Protein AF-A0AAU0UYD4-F1 (afdb_monomer_lite)

Radius of gyration: 20.01 Å; chains: 1; bounding box: 29×30×52 Å

Secondary structure (DSSP, 8-state):
-HHHHHHHHHHHHHHS--TTTTTT---EEEEEEEEE---GGGGGGTTEEEEEEEEETTS-EEEEEEEE---

pLDDT: mean 74.49, std 18.71, range [41.41, 93.62]

Sequence (71 aa):
MRDWIRNLSDSLVEHLVPRTEAAAAVECWIEEVCGSTMVPMCHHTGFRAVFATQVCSDGTRVYLGKRCANC

Foldseek 3Di:
DVVVVVVVVVVVVVPPDDPVVVVPDQDKDKDWDKDADVDVVQVVLVRIKIWIWIATPVGDIHTPDIDHDND

Structure (mmCIF, N/CA/C/O backbone):
data_AF-A0AAU0UYD4-F1
#
_entry.id   AF-A0AAU0UYD4-F1
#
loop_
_atom_site.group_PDB
_atom_site.id
_atom_site.type_symbol
_atom_site.label_atom_id
_atom_site.label_alt_id
_atom_site.label_comp_id
_atom_site.label_asym_id
_atom_site.label_entity_id
_atom_site.label_seq_id
_atom_site.pdbx_PDB_ins_code
_atom_site.Cartn_x
_atom_site.Cartn_y
_atom_site.Cartn_z
_atom_site.occupancy
_atom_site.B_iso_or_equiv
_atom_site.auth_seq_id
_atom_site.auth_comp_id
_atom_site.auth_asym_id
_atom_site.auth_atom_id
_atom_site.pdbx_PDB_model_num
ATOM 1 N N . MET A 1 1 ? 4.468 -24.311 37.451 1.00 41.41 1 MET A N 1
ATOM 2 C CA . MET A 1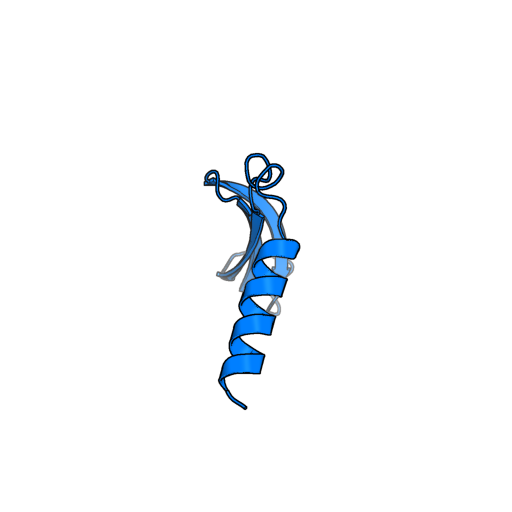 1 ? 5.288 -23.382 36.633 1.00 41.41 1 MET A CA 1
ATOM 3 C C . MET A 1 1 ? 4.565 -22.862 35.382 1.00 41.41 1 MET A C 1
ATOM 5 O O . MET A 1 1 ? 4.854 -21.746 34.984 1.00 41.41 1 MET A O 1
ATOM 9 N N . ARG A 1 2 ? 3.615 -23.604 34.780 1.00 48.75 2 ARG A N 1
ATOM 10 C CA . ARG A 1 2 ? 2.801 -23.124 33.639 1.00 48.75 2 ARG A CA 1
ATOM 11 C C . ARG A 1 2 ? 1.704 -22.116 34.018 1.00 48.75 2 ARG A C 1
ATOM 13 O O . ARG A 1 2 ? 1.423 -21.222 33.231 1.00 48.75 2 ARG A O 1
ATOM 20 N N . ASP A 1 3 ? 1.148 -22.214 35.223 1.00 50.78 3 ASP A N 1
ATOM 21 C CA . ASP A 1 3 ? 0.016 -21.360 35.625 1.00 50.78 3 ASP A CA 1
ATOM 22 C C . ASP A 1 3 ? 0.426 -19.917 35.945 1.00 50.78 3 ASP A C 1
ATOM 24 O O . ASP A 1 3 ? -0.334 -18.985 35.705 1.00 50.78 3 ASP A O 1
ATOM 28 N N . TRP A 1 4 ? 1.668 -19.704 36.391 1.00 42.72 4 TRP A N 1
ATOM 29 C CA . TRP A 1 4 ? 2.192 -18.358 36.647 1.00 42.72 4 TRP A CA 1
ATOM 30 C C . TRP A 1 4 ? 2.379 -17.546 35.357 1.00 42.72 4 TRP A C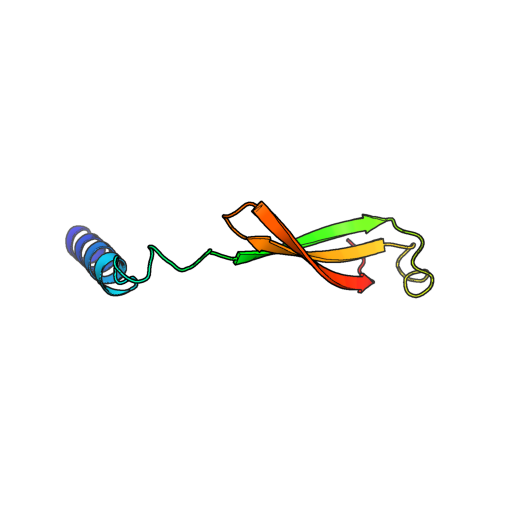 1
ATOM 32 O O . TRP A 1 4 ? 2.099 -16.353 35.335 1.00 42.72 4 TRP A O 1
ATOM 42 N N . ILE A 1 5 ? 2.776 -18.205 34.261 1.00 55.00 5 ILE A N 1
ATOM 43 C CA . ILE A 1 5 ? 2.944 -17.553 32.955 1.00 55.00 5 ILE A CA 1
ATOM 44 C C . ILE A 1 5 ? 1.584 -17.128 32.382 1.00 55.00 5 ILE A C 1
ATOM 46 O O . ILE A 1 5 ? 1.486 -16.045 31.815 1.00 55.00 5 ILE A O 1
ATOM 50 N N . ARG A 1 6 ? 0.528 -17.932 32.578 1.00 48.00 6 ARG A N 1
ATOM 51 C CA . ARG A 1 6 ? -0.834 -17.582 32.134 1.00 48.00 6 ARG A CA 1
ATOM 52 C C . ARG A 1 6 ? -1.415 -16.390 32.901 1.00 48.00 6 ARG A C 1
ATOM 54 O O . ARG A 1 6 ? -1.983 -15.495 32.288 1.00 48.00 6 ARG A O 1
ATOM 61 N N . ASN A 1 7 ? -1.195 -16.321 34.215 1.00 50.44 7 ASN A N 1
ATOM 62 C CA . ASN A 1 7 ? -1.666 -15.181 35.009 1.00 50.44 7 ASN A CA 1
ATOM 63 C C . ASN A 1 7 ? -0.935 -13.869 34.674 1.00 50.44 7 ASN A C 1
ATOM 65 O O . ASN A 1 7 ? -1.522 -12.797 34.793 1.00 50.44 7 ASN A O 1
ATOM 69 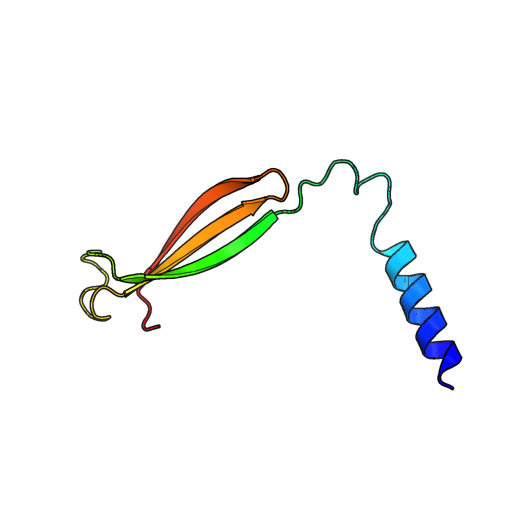N N . LEU A 1 8 ? 0.326 -13.937 34.233 1.00 52.66 8 LEU A N 1
ATOM 70 C CA . LEU A 1 8 ? 1.067 -12.759 33.775 1.00 52.66 8 LEU A CA 1
ATOM 71 C C . LEU A 1 8 ? 0.546 -12.226 32.438 1.00 52.66 8 LEU A C 1
ATOM 73 O O . LEU A 1 8 ? 0.448 -11.013 32.282 1.00 52.66 8 LEU A O 1
ATOM 77 N N . SER A 1 9 ? 0.192 -13.103 31.493 1.00 55.47 9 SER A N 1
ATOM 78 C CA . SER A 1 9 ? -0.366 -12.674 30.206 1.00 55.47 9 SER A CA 1
ATOM 79 C C . SER A 1 9 ? -1.734 -12.015 30.362 1.00 55.47 9 SER A C 1
ATOM 81 O O . SER A 1 9 ? -1.953 -10.956 29.781 1.00 55.47 9 SER A O 1
ATOM 83 N N . ASP A 1 10 ? -2.616 -12.574 31.193 1.00 52.03 10 ASP A N 1
ATOM 84 C CA . ASP A 1 10 ? -3.968 -12.030 31.365 1.00 52.03 10 ASP A CA 1
ATOM 85 C C . ASP A 1 10 ? -3.937 -10.668 32.078 1.00 52.03 10 ASP A C 1
ATOM 87 O O . ASP A 1 10 ? -4.598 -9.724 31.647 1.00 52.03 10 ASP A O 1
ATOM 91 N N . SER A 1 11 ? -3.074 -10.513 33.090 1.00 52.62 11 SER A N 1
ATOM 92 C CA . SER A 1 11 ? -2.882 -9.238 33.795 1.00 52.62 11 SER A CA 1
ATOM 93 C C . SER A 1 11 ? -2.248 -8.143 32.925 1.00 52.62 11 SER A C 1
ATOM 95 O O . SER A 1 11 ? -2.532 -6.966 33.144 1.00 52.62 11 SER A O 1
ATOM 97 N N . LEU A 1 12 ? -1.387 -8.493 31.962 1.00 52.78 12 LEU A N 1
ATOM 98 C CA . LEU A 1 12 ? -0.769 -7.525 31.044 1.00 52.78 12 LEU A CA 1
ATOM 99 C C . LEU A 1 12 ? -1.742 -7.070 29.954 1.00 52.78 12 LEU A C 1
ATOM 101 O O . LEU A 1 12 ? -1.766 -5.887 29.617 1.00 52.78 12 LEU A O 1
ATOM 105 N N . VAL A 1 13 ? -2.569 -7.982 29.438 1.00 52.38 13 VAL A N 1
ATOM 106 C CA . VAL A 1 13 ? -3.602 -7.664 28.440 1.00 52.38 13 VAL A CA 1
ATOM 107 C C . VAL A 1 13 ? -4.660 -6.728 29.027 1.00 52.38 13 VAL A C 1
ATOM 109 O O . VAL A 1 13 ? -5.113 -5.812 28.345 1.00 52.38 13 VAL A O 1
ATOM 112 N N . GLU A 1 14 ? -5.004 -6.892 30.306 1.00 49.28 14 GLU A N 1
ATOM 113 C CA . GLU A 1 14 ? -6.009 -6.059 30.976 1.00 49.28 14 GLU A CA 1
ATOM 114 C C . GLU A 1 14 ? -5.503 -4.646 31.339 1.00 49.28 14 GLU A C 1
ATOM 116 O O . GLU A 1 14 ? -6.306 -3.730 31.498 1.00 49.28 14 GLU A O 1
ATOM 121 N N . HIS A 1 15 ? -4.181 -4.441 31.435 1.00 50.59 15 HIS A N 1
ATOM 122 C CA . HIS A 1 15 ? -3.568 -3.137 31.747 1.00 50.59 15 HIS A CA 1
ATOM 123 C C . HIS A 1 15 ? -3.047 -2.358 30.533 1.00 50.59 15 HIS A C 1
ATOM 125 O O . HIS A 1 15 ? -2.766 -1.167 30.660 1.00 50.59 15 HIS A O 1
ATOM 131 N N . LEU A 1 16 ? -2.908 -2.989 29.364 1.00 53.03 16 LEU A N 1
ATOM 132 C CA . LEU A 1 16 ? -2.396 -2.320 28.163 1.00 53.03 16 LEU A CA 1
ATOM 133 C C . LEU A 1 16 ? -3.456 -1.518 27.400 1.00 53.03 16 LEU A C 1
ATOM 135 O O . LEU A 1 16 ? -3.085 -0.692 26.570 1.00 53.03 16 LEU A O 1
ATOM 139 N N . VAL A 1 17 ? -4.751 -1.720 27.670 1.00 49.06 17 VAL A N 1
ATOM 140 C CA . VAL A 1 17 ? -5.814 -0.995 26.959 1.00 49.06 17 VAL A CA 1
ATOM 141 C C . VAL A 1 17 ? -6.947 -0.601 27.913 1.00 49.06 17 VAL A C 1
ATOM 143 O O . VAL A 1 17 ? -7.802 -1.427 28.244 1.00 49.06 17 VAL A O 1
ATOM 146 N N . PRO A 1 18 ? -7.025 0.672 28.337 1.00 47.66 18 PRO A N 1
ATOM 147 C CA . PRO A 1 18 ? -8.222 1.207 28.964 1.00 47.66 18 PRO A CA 1
ATOM 148 C C . PRO A 1 18 ? -9.414 1.047 28.007 1.00 47.66 18 PRO A C 1
ATOM 150 O O . PRO A 1 18 ? -9.466 1.650 26.935 1.00 47.66 18 PRO A O 1
ATOM 153 N N . ARG A 1 19 ? -10.411 0.240 28.397 1.00 50.22 19 ARG A N 1
ATOM 154 C CA . ARG A 1 19 ? -11.648 0.001 27.619 1.00 50.22 19 ARG A CA 1
ATOM 155 C C . ARG A 1 19 ? -12.403 1.282 27.234 1.00 50.22 19 ARG A C 1
ATOM 157 O O . ARG A 1 19 ? -13.201 1.257 26.304 1.00 50.22 19 ARG A O 1
ATOM 164 N N . THR A 1 20 ? -12.163 2.388 27.931 1.00 47.09 20 THR A N 1
ATOM 165 C CA . THR A 1 20 ? -12.769 3.696 27.654 1.00 47.09 20 THR A CA 1
ATOM 166 C C . THR A 1 20 ? -12.072 4.470 26.529 1.00 47.09 20 THR A C 1
ATOM 168 O O . THR A 1 20 ? -12.695 5.352 25.952 1.00 47.09 20 THR A O 1
ATOM 171 N N . GLU A 1 21 ? -10.829 4.125 26.171 1.00 46.69 21 GLU A N 1
ATOM 172 C CA . GLU A 1 21 ? -10.117 4.671 24.998 1.00 46.69 21 GLU A CA 1
ATOM 173 C C . GLU A 1 21 ? -10.275 3.769 23.759 1.00 46.69 21 GLU A C 1
ATOM 175 O O . GLU A 1 21 ? -10.311 4.257 22.629 1.00 46.69 21 GLU A O 1
ATOM 180 N N . ALA A 1 22 ? -10.503 2.467 23.962 1.00 47.28 22 ALA A N 1
ATOM 181 C CA . ALA A 1 22 ? -10.805 1.508 22.892 1.00 47.28 22 ALA A CA 1
ATOM 182 C C . ALA A 1 22 ? -12.148 1.761 22.170 1.00 47.28 22 ALA A C 1
ATOM 184 O O . ALA A 1 22 ? -12.401 1.182 21.119 1.00 47.28 22 ALA A O 1
ATOM 185 N N . ALA A 1 23 ? -13.016 2.622 22.711 1.00 47.16 23 ALA A N 1
ATOM 186 C CA . ALA A 1 23 ? -14.282 2.993 22.077 1.00 47.16 23 ALA A CA 1
ATOM 187 C C . ALA A 1 23 ? -14.158 4.167 21.078 1.00 47.16 23 ALA A C 1
ATOM 189 O O . ALA A 1 23 ? -15.134 4.472 20.396 1.00 47.16 23 ALA A O 1
ATOM 190 N N . ALA A 1 24 ? -12.993 4.824 20.982 1.00 50.81 24 ALA A N 1
ATOM 191 C CA . ALA A 1 24 ? -12.786 5.987 20.106 1.00 50.81 24 ALA A CA 1
ATOM 192 C C . ALA A 1 24 ? -11.535 5.906 19.212 1.00 50.81 24 ALA A C 1
ATOM 194 O O . ALA A 1 24 ? -11.373 6.737 18.318 1.00 50.81 24 ALA A O 1
ATOM 195 N N . ALA A 1 25 ? -10.656 4.923 19.414 1.00 56.41 25 ALA A N 1
ATOM 196 C CA . ALA A 1 25 ? -9.527 4.698 18.523 1.00 56.41 25 ALA A CA 1
ATOM 197 C C . ALA A 1 25 ? -9.982 3.854 17.325 1.00 56.41 25 ALA A C 1
ATOM 199 O O . ALA A 1 25 ? -10.115 2.636 17.422 1.00 56.41 25 ALA A O 1
ATOM 200 N N . VAL A 1 26 ? -10.225 4.495 16.182 1.00 63.84 26 VAL A N 1
ATOM 201 C CA . VAL A 1 26 ? -10.247 3.769 14.910 1.00 63.84 26 VAL A CA 1
ATOM 202 C C . VAL A 1 26 ? -8.845 3.184 14.718 1.00 63.84 26 VAL A C 1
ATOM 204 O O . VAL A 1 26 ? -7.885 3.917 14.481 1.00 63.84 26 VAL A O 1
ATOM 207 N N . GLU A 1 27 ? -8.703 1.871 14.897 1.00 76.00 27 GLU A N 1
ATOM 208 C CA . GLU A 1 27 ? -7.436 1.182 14.663 1.00 76.00 27 GLU A CA 1
ATOM 209 C C . GLU A 1 27 ? -7.086 1.255 13.177 1.00 76.00 27 GLU A C 1
ATOM 211 O O . GLU A 1 27 ? -7.855 0.807 12.327 1.00 76.00 27 GLU A O 1
ATOM 216 N N . CYS A 1 28 ? -5.919 1.814 12.864 1.00 84.06 28 CYS A N 1
ATOM 217 C CA . CYS A 1 28 ? -5.416 1.911 11.501 1.00 84.06 28 CYS A CA 1
ATOM 218 C C . CYS A 1 28 ? -4.080 1.180 11.370 1.00 84.06 28 CYS A C 1
ATOM 220 O O . CYS A 1 28 ? -3.192 1.333 12.208 1.00 84.06 28 CYS A O 1
ATOM 222 N N . TRP A 1 29 ? -3.914 0.431 10.284 1.00 89.12 29 TRP A N 1
ATOM 223 C CA . TRP A 1 29 ? -2.675 -0.253 9.919 1.00 89.12 29 TRP A CA 1
ATOM 224 C C . TRP A 1 29 ? -2.237 0.131 8.506 1.00 89.12 29 TRP A C 1
ATOM 226 O O . TRP A 1 29 ? -2.997 0.698 7.721 1.00 89.12 29 TRP A O 1
ATOM 236 N N . ILE A 1 30 ? -0.975 -0.152 8.182 1.00 91.69 30 ILE A N 1
ATOM 237 C CA . ILE A 1 30 ? -0.428 0.070 6.843 1.00 91.69 30 ILE A CA 1
ATOM 238 C C . ILE A 1 30 ? -0.474 -1.253 6.084 1.00 91.69 30 ILE A C 1
ATOM 240 O O . ILE A 1 30 ? 0.139 -2.235 6.496 1.00 91.69 30 ILE A O 1
ATOM 244 N N . GLU A 1 31 ? -1.175 -1.260 4.956 1.00 92.00 31 GLU A N 1
ATOM 245 C CA . GLU A 1 31 ? -1.122 -2.337 3.975 1.00 92.00 31 GLU A CA 1
ATOM 246 C C . GLU A 1 31 ? -0.126 -1.973 2.874 1.00 92.00 31 GLU A C 1
ATOM 248 O O . GLU A 1 31 ? -0.279 -0.959 2.187 1.00 92.00 31 GLU A O 1
ATOM 253 N N . GLU A 1 32 ? 0.888 -2.817 2.695 1.00 92.81 32 GLU A N 1
ATOM 254 C CA . GLU A 1 32 ? 1.803 -2.753 1.560 1.00 92.81 32 GLU A CA 1
ATOM 255 C C . GLU A 1 32 ? 1.412 -3.822 0.532 1.00 92.81 32 GLU A C 1
ATOM 257 O O . GLU A 1 3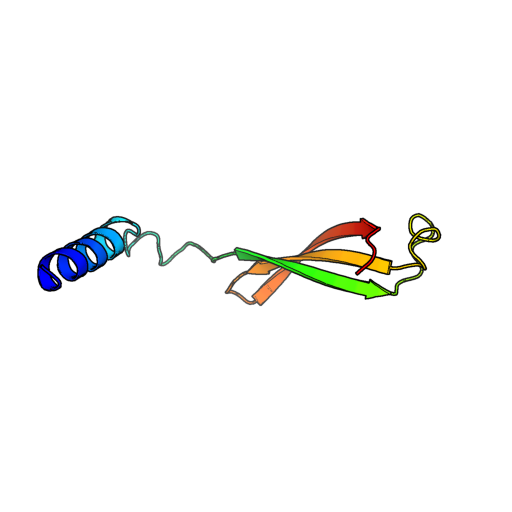2 ? 1.474 -5.020 0.805 1.00 92.81 32 GLU A O 1
ATOM 262 N N . VAL A 1 33 ? 1.024 -3.393 -0.669 1.00 92.25 33 VAL A N 1
ATOM 263 C CA . VAL A 1 33 ? 0.697 -4.291 -1.783 1.00 92.25 33 VAL A CA 1
ATOM 264 C C . VAL A 1 33 ? 1.728 -4.107 -2.873 1.00 92.25 33 VAL A C 1
ATOM 266 O O . VAL A 1 33 ? 1.983 -2.985 -3.311 1.00 92.25 33 VAL A O 1
ATOM 269 N N . CYS A 1 34 ? 2.299 -5.207 -3.349 1.00 90.81 34 CYS A N 1
ATOM 270 C CA . CYS A 1 34 ? 3.163 -5.140 -4.508 1.00 90.81 34 CYS A CA 1
ATOM 271 C C . CYS A 1 34 ? 2.384 -5.335 -5.807 1.00 90.81 34 CYS A C 1
ATOM 273 O O . CYS A 1 34 ? 1.575 -6.253 -5.930 1.00 90.81 34 CYS A O 1
ATOM 275 N N . GLY A 1 35 ? 2.645 -4.474 -6.787 1.00 87.44 35 GLY A N 1
ATOM 276 C CA . GLY A 1 35 ? 1.994 -4.523 -8.086 1.00 87.44 35 GLY A CA 1
ATOM 277 C C . GLY A 1 35 ? 2.919 -4.092 -9.215 1.00 87.44 35 GLY A C 1
ATOM 278 O O . GLY A 1 35 ? 3.901 -3.375 -9.015 1.00 87.44 35 GLY A O 1
ATOM 279 N N . SER A 1 36 ? 2.578 -4.521 -10.429 1.00 84.81 36 SER A N 1
ATOM 280 C CA . SER A 1 36 ? 3.172 -3.979 -11.650 1.00 84.81 36 SER A CA 1
ATOM 281 C C . SER A 1 36 ? 2.351 -2.783 -12.117 1.00 84.81 36 SER A C 1
ATOM 283 O O . SER A 1 36 ? 1.127 -2.845 -12.218 1.00 84.81 36 SER A O 1
ATOM 285 N N . THR A 1 37 ? 3.020 -1.666 -12.363 1.00 79.31 37 THR A N 1
ATOM 286 C CA . THR A 1 37 ? 2.398 -0.408 -12.767 1.00 79.31 37 THR A CA 1
ATOM 287 C C . THR A 1 37 ? 3.391 0.402 -13.580 1.00 79.31 37 THR A C 1
ATOM 289 O O . THR A 1 37 ? 4.571 0.436 -13.253 1.00 79.31 37 THR A O 1
ATOM 292 N N . MET A 1 38 ? 2.942 1.093 -14.627 1.00 81.44 38 MET A N 1
ATOM 293 C CA . MET A 1 38 ? 3.809 1.938 -15.455 1.00 81.44 38 MET A CA 1
ATOM 294 C C . MET A 1 38 ? 4.241 3.207 -14.706 1.00 81.44 38 MET A C 1
ATOM 296 O O . MET A 1 38 ? 3.842 4.319 -15.036 1.00 81.44 38 MET A O 1
ATOM 300 N N . VAL A 1 39 ? 5.054 3.047 -13.667 1.00 83.19 39 VAL A N 1
ATOM 301 C CA . VAL A 1 39 ? 5.692 4.136 -12.940 1.00 83.19 39 VAL A CA 1
ATOM 302 C C . VAL A 1 39 ? 7.064 4.336 -13.573 1.00 83.19 39 VAL A C 1
ATOM 304 O O . VAL A 1 39 ? 7.932 3.483 -13.381 1.00 83.19 39 VAL A O 1
ATOM 307 N N . PRO A 1 40 ? 7.297 5.442 -14.307 1.00 83.00 40 PRO A N 1
ATOM 308 C CA . PRO A 1 40 ? 8.534 5.629 -15.070 1.00 83.00 40 PRO A CA 1
ATOM 309 C C . PRO A 1 40 ? 9.799 5.541 -14.205 1.00 83.00 40 PRO A C 1
ATOM 311 O O . PRO A 1 40 ? 10.820 4.997 -14.626 1.00 83.00 40 PRO A O 1
ATOM 314 N N . MET A 1 41 ? 9.714 5.998 -12.952 1.00 85.94 41 MET A N 1
ATOM 315 C CA . MET A 1 41 ? 10.827 5.927 -11.998 1.00 85.94 41 MET A CA 1
ATOM 316 C C . MET A 1 41 ? 11.198 4.484 -11.594 1.00 85.94 41 MET A C 1
ATOM 318 O O . MET A 1 41 ? 12.292 4.264 -11.091 1.00 85.94 41 MET A O 1
ATOM 322 N N . CYS A 1 42 ? 10.323 3.501 -11.844 1.00 89.81 42 CYS A N 1
ATOM 323 C CA . CYS A 1 42 ? 10.512 2.085 -11.515 1.00 89.81 42 CYS A CA 1
ATOM 324 C C . CYS A 1 42 ? 10.865 1.218 -12.738 1.00 89.81 42 CYS A C 1
ATOM 326 O O . CYS A 1 42 ? 10.752 -0.004 -12.683 1.00 89.81 42 CYS A O 1
ATOM 328 N N . HIS A 1 43 ? 11.289 1.811 -13.859 1.00 87.75 43 HIS A N 1
ATOM 329 C CA . HIS A 1 43 ? 11.643 1.044 -15.061 1.00 87.75 43 HIS A CA 1
ATOM 330 C C . HIS A 1 43 ? 12.780 0.032 -14.810 1.00 87.75 43 HIS A C 1
ATOM 332 O O . HIS A 1 43 ? 12.741 -1.078 -15.334 1.00 87.75 43 HIS A O 1
ATOM 338 N N . HIS A 1 44 ? 13.742 0.365 -13.941 1.00 86.56 44 HIS A N 1
ATOM 339 C CA . HIS A 1 44 ? 14.822 -0.545 -13.542 1.00 86.56 44 HIS A CA 1
ATOM 340 C C . HIS A 1 44 ? 14.334 -1.778 -12.760 1.00 86.56 44 HIS A C 1
ATOM 342 O O . HIS A 1 44 ? 14.982 -2.819 -12.805 1.00 86.56 44 HIS A O 1
ATOM 348 N N . THR A 1 45 ? 13.194 -1.688 -12.067 1.00 83.88 45 THR A N 1
ATOM 349 C CA . THR A 1 45 ? 12.565 -2.798 -11.325 1.00 83.88 45 THR A CA 1
ATOM 350 C C . THR A 1 45 ? 11.471 -3.485 -12.146 1.00 83.88 45 THR A C 1
ATOM 352 O O . THR A 1 45 ? 10.524 -4.046 -11.601 1.00 83.88 45 THR A O 1
ATOM 355 N N . GLY A 1 46 ? 11.533 -3.387 -13.480 1.00 86.50 46 GLY A N 1
ATOM 356 C CA . GLY A 1 46 ? 10.516 -3.961 -14.363 1.00 86.50 46 GLY A CA 1
ATOM 357 C C . GLY A 1 46 ? 9.124 -3.378 -14.114 1.00 86.50 46 GLY A C 1
ATOM 358 O O . GLY A 1 46 ? 8.132 -4.099 -14.204 1.00 86.50 46 GLY A O 1
ATOM 359 N N . PHE A 1 47 ? 9.055 -2.091 -13.750 1.00 88.62 47 PHE A N 1
ATOM 360 C CA . PHE A 1 47 ? 7.812 -1.388 -13.431 1.00 88.62 47 PHE A CA 1
ATOM 361 C C . PHE A 1 47 ? 7.074 -1.962 -12.208 1.00 88.62 47 PHE A C 1
ATOM 363 O O . PHE A 1 47 ? 5.865 -1.796 -12.060 1.00 88.62 47 PHE A O 1
ATOM 370 N N . ARG A 1 48 ? 7.791 -2.643 -11.307 1.00 89.75 48 ARG A N 1
ATOM 371 C CA . ARG A 1 48 ? 7.242 -3.124 -10.034 1.00 89.75 48 ARG A CA 1
ATOM 372 C C . ARG A 1 48 ? 7.386 -2.069 -8.945 1.00 89.75 48 ARG A C 1
ATOM 374 O O . ARG A 1 48 ? 8.447 -1.451 -8.789 1.00 89.75 48 ARG A O 1
ATOM 381 N N . ALA A 1 49 ? 6.304 -1.864 -8.203 1.00 91.69 49 ALA A N 1
ATOM 382 C CA . ALA A 1 49 ? 6.249 -0.953 -7.075 1.00 91.69 49 ALA A CA 1
ATOM 383 C C . ALA A 1 49 ? 5.434 -1.558 -5.930 1.00 91.69 49 ALA A C 1
ATOM 385 O O . ALA A 1 49 ? 4.447 -2.263 -6.146 1.00 91.69 49 ALA A O 1
ATOM 386 N N . VAL A 1 50 ? 5.838 -1.231 -4.708 1.00 92.75 50 VAL A N 1
ATOM 387 C CA . VAL A 1 50 ? 5.024 -1.428 -3.511 1.00 92.75 5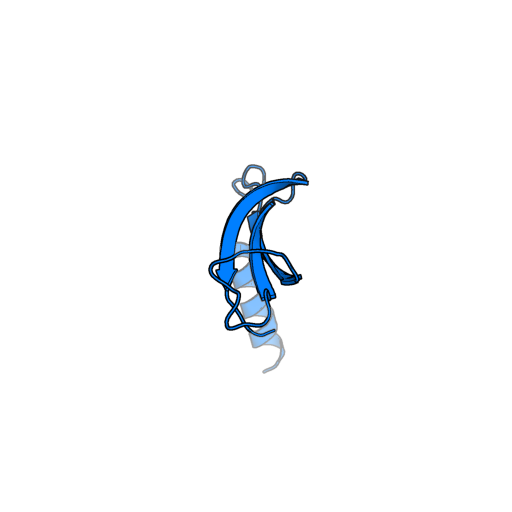0 VAL A CA 1
ATOM 388 C C . VAL A 1 50 ? 4.208 -0.165 -3.286 1.00 92.75 50 VAL A C 1
ATOM 390 O O . VAL A 1 50 ? 4.760 0.936 -3.284 1.00 92.75 50 VAL A O 1
ATOM 393 N N . PHE A 1 51 ? 2.906 -0.333 -3.098 1.00 92.06 51 PHE A N 1
ATOM 394 C CA . PHE A 1 51 ? 1.957 0.714 -2.754 1.00 92.06 51 PHE A CA 1
ATOM 395 C C . PHE A 1 51 ? 1.589 0.579 -1.284 1.00 92.06 51 PHE A C 1
ATOM 397 O O . PHE A 1 51 ? 1.166 -0.491 -0.855 1.00 92.06 51 PHE A O 1
ATOM 404 N N . ALA A 1 52 ? 1.737 1.665 -0.535 1.00 92.31 52 ALA A N 1
ATOM 405 C CA . ALA A 1 52 ? 1.362 1.737 0.866 1.00 92.31 52 ALA A CA 1
ATOM 406 C C . ALA A 1 52 ? 0.018 2.462 0.994 1.00 92.31 52 ALA A C 1
ATOM 408 O O . ALA A 1 52 ? -0.141 3.593 0.521 1.00 92.31 52 ALA A O 1
ATOM 409 N N . THR A 1 53 ? -0.943 1.814 1.644 1.00 92.94 53 THR A N 1
ATOM 410 C CA . THR A 1 53 ? -2.251 2.389 1.974 1.00 92.94 53 THR A CA 1
ATOM 411 C C . THR A 1 53 ? -2.474 2.243 3.470 1.00 92.94 53 THR A C 1
ATOM 413 O O . THR A 1 53 ? -2.309 1.154 4.010 1.00 92.94 53 THR A O 1
ATOM 416 N N . GLN A 1 54 ? -2.849 3.323 4.146 1.00 90.56 54 GLN A N 1
ATOM 417 C CA . GLN A 1 54 ? -3.376 3.231 5.499 1.00 90.56 54 GLN A CA 1
ATOM 418 C C . GLN A 1 54 ? -4.820 2.754 5.408 1.00 90.56 54 GLN A C 1
ATOM 420 O O . GLN A 1 54 ? -5.630 3.375 4.719 1.00 90.56 54 GLN A O 1
ATOM 425 N N . VAL A 1 55 ? -5.124 1.648 6.072 1.00 90.06 55 VAL A N 1
ATOM 426 C CA . VAL A 1 55 ? -6.472 1.100 6.181 1.00 90.06 55 VAL A CA 1
ATOM 427 C C . VAL A 1 55 ? -6.871 1.159 7.636 1.00 90.06 55 VAL A C 1
ATOM 429 O O . VAL A 1 55 ? -6.115 0.752 8.514 1.00 90.06 55 VAL A O 1
ATOM 432 N N . CYS A 1 56 ? -8.046 1.706 7.874 1.00 89.25 56 CYS A N 1
ATOM 433 C CA . CYS A 1 56 ? -8.617 1.841 9.194 1.00 89.25 56 CYS A CA 1
ATOM 434 C C . CYS A 1 56 ? -9.781 0.861 9.366 1.00 89.25 56 CYS A C 1
ATOM 436 O O . CYS A 1 56 ? -10.421 0.452 8.393 1.00 89.25 56 CYS A O 1
ATOM 438 N N . SER A 1 57 ? -10.061 0.471 10.609 1.00 86.31 57 SER A N 1
ATOM 439 C CA . SER A 1 57 ? -11.114 -0.493 10.952 1.00 86.31 57 SER A CA 1
ATOM 440 C C . SER A 1 57 ? -12.527 -0.022 10.584 1.00 86.31 57 SER A C 1
ATOM 442 O O . SER A 1 57 ? -13.425 -0.846 10.419 1.00 86.31 57 SER A O 1
ATOM 444 N N . ASP A 1 58 ? -12.716 1.284 10.383 1.00 85.56 58 ASP A N 1
ATOM 445 C CA . ASP A 1 58 ? -13.941 1.904 9.867 1.00 85.56 58 ASP A CA 1
ATOM 446 C C . ASP A 1 58 ? -14.094 1.801 8.334 1.00 85.56 58 ASP A C 1
ATOM 448 O O . ASP A 1 58 ? -15.080 2.270 7.765 1.00 85.56 58 ASP A O 1
ATOM 452 N N . GLY A 1 59 ? -13.128 1.177 7.653 1.00 84.94 59 GLY A N 1
ATOM 453 C CA . GLY A 1 59 ? -13.103 1.010 6.204 1.00 84.94 59 GLY A CA 1
ATOM 454 C C . GLY A 1 59 ? -12.526 2.205 5.445 1.00 84.94 59 GLY A C 1
ATOM 455 O O . GLY A 1 59 ? -12.461 2.153 4.213 1.00 84.94 59 GLY A O 1
ATOM 456 N N . THR A 1 60 ? -12.080 3.264 6.130 1.00 88.88 60 THR A N 1
ATOM 457 C CA . THR A 1 60 ? -11.366 4.360 5.469 1.00 88.88 60 THR A CA 1
ATOM 458 C C . THR A 1 60 ? -10.019 3.872 4.938 1.00 88.88 60 THR A C 1
ATOM 460 O O . THR A 1 60 ? -9.312 3.074 5.559 1.00 88.88 60 THR A O 1
ATOM 463 N N . ARG A 1 61 ? -9.681 4.314 3.721 1.00 93.62 61 ARG A N 1
ATOM 464 C CA . ARG A 1 61 ? -8.439 3.948 3.032 1.00 93.62 61 ARG A CA 1
ATOM 465 C C . ARG A 1 61 ? -7.766 5.206 2.514 1.00 93.62 61 ARG A C 1
ATOM 467 O O . ARG A 1 61 ? -8.347 5.927 1.704 1.00 93.62 61 ARG A O 1
ATOM 474 N N . VAL A 1 62 ? -6.538 5.451 2.956 1.00 92.56 62 VAL A N 1
ATOM 475 C CA . VAL A 1 62 ? -5.739 6.611 2.552 1.00 92.56 62 VAL A CA 1
ATOM 476 C C . VAL A 1 62 ? -4.479 6.127 1.861 1.00 92.56 62 VAL A C 1
ATOM 478 O O . VAL A 1 62 ? -3.668 5.403 2.434 1.00 92.56 62 VAL A O 1
ATOM 481 N N . TYR A 1 63 ? -4.303 6.535 0.610 1.00 93.44 63 TYR A N 1
ATOM 482 C CA . TYR A 1 63 ? -3.078 6.251 -0.120 1.00 93.44 63 TYR A CA 1
ATOM 483 C C . TYR A 1 63 ? -1.916 7.064 0.466 1.00 93.44 63 TYR A C 1
ATOM 485 O O . TYR A 1 63 ? -1.957 8.294 0.456 1.00 93.44 63 TYR A O 1
ATOM 493 N N . LEU A 1 64 ? -0.882 6.381 0.961 1.00 93.06 64 LEU A N 1
ATOM 494 C CA . LEU A 1 64 ? 0.293 7.021 1.561 1.00 93.06 64 LEU A CA 1
ATOM 495 C C . LEU A 1 64 ? 1.392 7.268 0.530 1.00 93.06 64 LEU A C 1
ATOM 497 O O . LEU A 1 64 ? 2.107 8.265 0.596 1.00 93.06 64 LEU A O 1
ATOM 501 N N . GLY A 1 65 ? 1.543 6.356 -0.429 1.00 91.31 65 GLY A N 1
ATOM 502 C CA . GLY A 1 65 ? 2.578 6.478 -1.439 1.00 91.31 65 GLY A CA 1
ATOM 503 C C . GLY A 1 65 ? 2.952 5.161 -2.093 1.00 91.31 65 GLY A C 1
ATOM 504 O O . GLY A 1 65 ? 2.322 4.121 -1.901 1.00 91.31 65 GLY A O 1
ATOM 505 N N . LYS A 1 66 ? 4.018 5.226 -2.887 1.00 91.88 66 LYS A N 1
ATOM 506 C CA . LYS A 1 66 ? 4.610 4.070 -3.551 1.00 91.88 66 LYS A CA 1
ATOM 507 C C . LYS A 1 66 ? 6.123 4.170 -3.555 1.00 91.88 66 LYS A C 1
ATOM 509 O O . LYS A 1 66 ? 6.674 5.269 -3.585 1.00 91.88 66 LYS A O 1
ATOM 514 N N . ARG A 1 67 ? 6.780 3.018 -3.611 1.00 91.00 67 ARG A N 1
ATOM 515 C CA . ARG A 1 67 ? 8.229 2.898 -3.793 1.00 91.00 67 ARG A CA 1
ATOM 516 C C . ARG A 1 67 ? 8.543 1.802 -4.798 1.00 91.00 67 ARG A C 1
ATOM 518 O O . ARG A 1 67 ? 7.863 0.779 -4.829 1.00 91.00 67 ARG A O 1
ATOM 525 N N . CYS A 1 68 ? 9.568 2.010 -5.617 1.00 92.00 68 CYS A N 1
ATOM 526 C CA . CYS A 1 68 ? 10.038 0.972 -6.527 1.00 92.00 68 CYS A CA 1
ATOM 527 C C . CYS A 1 68 ? 10.631 -0.177 -5.718 1.00 92.00 68 CYS A C 1
ATOM 529 O O . CYS A 1 68 ? 11.438 0.049 -4.815 1.00 92.00 68 CYS A O 1
ATOM 531 N N . ALA A 1 69 ? 10.217 -1.397 -6.029 1.00 87.88 69 ALA A N 1
ATOM 532 C CA . ALA A 1 69 ? 10.694 -2.587 -5.349 1.00 87.88 69 ALA A CA 1
ATOM 533 C C . ALA A 1 69 ? 10.532 -3.796 -6.267 1.00 87.88 69 ALA A C 1
ATOM 535 O O . ALA A 1 69 ? 9.524 -3.918 -6.960 1.00 87.88 69 ALA A O 1
ATOM 536 N N . ASN A 1 70 ? 11.511 -4.697 -6.223 1.00 85.38 70 ASN A N 1
ATOM 537 C CA . ASN A 1 70 ? 11.369 -6.043 -6.759 1.00 85.38 70 ASN A CA 1
ATOM 538 C C . ASN A 1 70 ? 10.770 -6.928 -5.662 1.00 85.38 70 ASN A C 1
ATOM 540 O O . ASN A 1 70 ? 11.497 -7.575 -4.911 1.00 85.38 70 ASN A O 1
ATOM 544 N N . CYS A 1 71 ? 9.445 -6.900 -5.549 1.00 78.62 71 CYS A N 1
ATOM 545 C CA . CYS A 1 71 ? 8.726 -8.146 -5.310 1.00 78.62 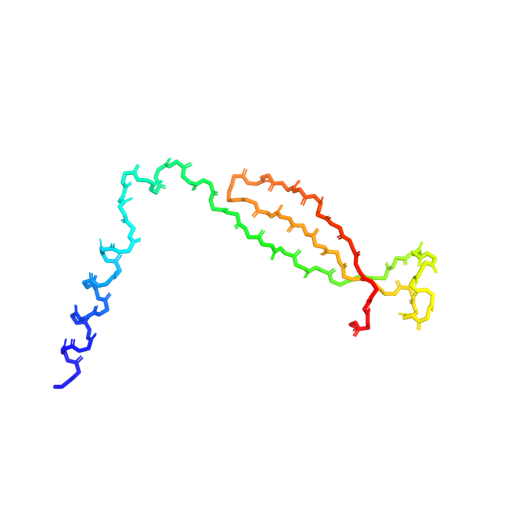71 CYS A CA 1
ATOM 546 C C . CYS A 1 71 ? 8.700 -8.937 -6.638 1.00 78.62 71 CYS A C 1
ATOM 548 O O . CYS A 1 71 ? 8.276 -10.102 -6.658 1.00 78.62 71 CYS A O 1
#